Protein AF-A0A970X4U3-F1 (afdb_monomer)

Radius of gyration: 12.21 Å; Cα contacts (8 Å, |Δi|>4): 97; chains: 1; bounding box: 32×25×33 Å

Foldseek 3Di:
DDQDPLGDLQCQLVQQDDDDPPDDPVVNLVSLLSLLLNQLVVQCVVQNLVRDAPVSSCVSNVPDPVRVVVQAVGSVRSNVVSVVVVD

Sequence (87 aa):
MTTTPWGNVSGLRARRLRPGPSADPEAVRRNQLERLYAATVGAIAENGYEGTRVSDIVALSGVSRSAFYKHFDDKLDCFLATVDEIY

Secondary structure (DSSP, 8-state):
--EETTEEGGGTGGGPPPP-TTS-HHHHHHHHHHHHHHHHHHHHHHHHHHH--HHHHHHHHT--HHHHHHH-SSHHHHHHHHHHTT-

St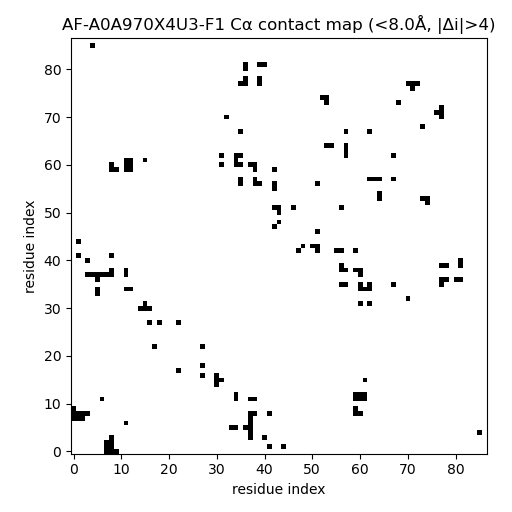ructure (mmCIF, N/CA/C/O backbone):
data_AF-A0A970X4U3-F1
#
_entry.id   AF-A0A970X4U3-F1
#
loop_
_atom_site.group_PDB
_atom_site.id
_atom_site.type_symbol
_atom_site.label_atom_id
_atom_site.label_alt_id
_atom_site.label_comp_id
_atom_site.label_asym_id
_atom_site.label_entity_id
_atom_site.label_seq_id
_atom_site.pdbx_PDB_ins_code
_atom_site.Cartn_x
_atom_site.Cartn_y
_atom_site.Cartn_z
_atom_site.occupancy
_atom_site.B_iso_or_equiv
_atom_site.auth_seq_id
_atom_site.auth_comp_id
_atom_site.auth_asym_id
_atom_site.auth_atom_id
_atom_site.pdbx_PDB_model_num
ATOM 1 N N . MET A 1 1 ? 3.472 -0.707 16.428 1.00 57.94 1 MET A N 1
ATOM 2 C CA . MET A 1 1 ? 4.385 -1.257 15.400 1.00 57.94 1 MET A CA 1
ATOM 3 C C . MET A 1 1 ? 3.730 -2.496 14.819 1.00 57.94 1 MET A C 1
ATOM 5 O O . MET A 1 1 ? 3.755 -3.535 15.462 1.00 57.94 1 MET A O 1
ATOM 9 N N . THR A 1 2 ? 3.073 -2.368 13.668 1.00 81.69 2 THR A N 1
ATOM 10 C CA . THR A 1 2 ? 2.335 -3.473 13.040 1.00 81.69 2 THR A CA 1
ATOM 11 C C . THR A 1 2 ? 3.306 -4.328 12.229 1.00 81.69 2 THR A C 1
ATOM 13 O O . THR A 1 2 ? 3.919 -3.844 11.275 1.00 81.69 2 THR A O 1
ATOM 16 N N . THR A 1 3 ? 3.487 -5.584 12.632 1.00 86.75 3 THR A N 1
ATOM 17 C CA . THR A 1 3 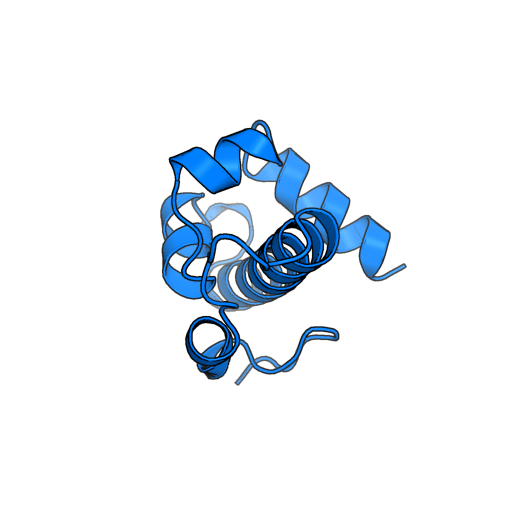? 4.268 -6.573 11.879 1.00 86.75 3 THR A CA 1
ATOM 18 C C . THR A 1 3 ? 3.307 -7.352 10.992 1.00 86.75 3 THR A C 1
ATOM 20 O O . THR A 1 3 ? 2.375 -7.969 11.495 1.00 86.75 3 THR A O 1
ATOM 23 N N . THR A 1 4 ? 3.518 -7.292 9.679 1.00 87.31 4 THR A N 1
ATOM 24 C CA . THR A 1 4 ? 2.706 -8.001 8.677 1.00 87.31 4 THR A CA 1
ATOM 25 C C . THR A 1 4 ? 3.490 -9.198 8.126 1.00 87.31 4 THR A C 1
ATOM 27 O O . THR A 1 4 ? 4.716 -9.226 8.292 1.00 87.31 4 THR A O 1
ATOM 30 N N . PRO A 1 5 ? 2.848 -10.164 7.438 1.00 88.81 5 PRO A N 1
ATOM 31 C CA . PRO A 1 5 ? 3.560 -11.243 6.738 1.00 88.81 5 PRO A CA 1
ATOM 32 C C . PRO A 1 5 ? 4.626 -10.716 5.770 1.00 88.81 5 PRO A C 1
ATOM 34 O O . PRO A 1 5 ? 5.703 -11.290 5.628 1.00 88.81 5 PRO A O 1
ATOM 37 N N . TRP A 1 6 ? 4.385 -9.540 5.193 1.00 91.94 6 TRP A N 1
ATOM 38 C CA . TRP A 1 6 ? 5.339 -8.830 4.352 1.00 91.94 6 TRP A CA 1
ATOM 39 C C . TRP A 1 6 ? 6.199 -7.847 5.151 1.00 91.94 6 TRP A C 1
ATOM 41 O O . TRP A 1 6 ? 6.540 -6.787 4.647 1.00 91.94 6 TRP A O 1
ATOM 51 N N . GLY A 1 7 ? 6.573 -8.144 6.393 1.00 87.88 7 GLY A N 1
ATOM 52 C CA . GLY A 1 7 ? 7.496 -7.334 7.193 1.00 87.88 7 GLY A CA 1
ATOM 53 C C . GLY A 1 7 ? 6.871 -6.141 7.930 1.00 87.88 7 GLY A C 1
ATOM 54 O O . GLY A 1 7 ? 5.652 -5.985 8.025 1.00 87.88 7 GLY A O 1
ATOM 55 N N . ASN A 1 8 ? 7.733 -5.303 8.516 1.00 91.69 8 ASN A N 1
ATOM 56 C CA . ASN A 1 8 ? 7.315 -4.171 9.347 1.00 91.69 8 ASN A CA 1
ATOM 57 C C . ASN A 1 8 ? 6.880 -2.971 8.490 1.00 91.69 8 ASN A C 1
ATOM 59 O O . ASN A 1 8 ? 7.624 -2.531 7.608 1.00 91.69 8 ASN A O 1
ATOM 63 N N . VAL A 1 9 ? 5.710 -2.408 8.809 1.00 90.38 9 VAL A N 1
ATOM 64 C CA . VAL A 1 9 ? 5.124 -1.247 8.120 1.00 90.38 9 VAL A CA 1
ATOM 65 C C . VAL A 1 9 ? 6.063 -0.032 8.109 1.00 90.38 9 VAL A C 1
ATOM 67 O O . VAL A 1 9 ? 6.134 0.679 7.109 1.00 90.38 9 VAL A O 1
ATOM 70 N N . SER A 1 10 ? 6.859 0.186 9.161 1.00 89.19 10 SER A N 1
ATOM 71 C CA . SER A 1 10 ? 7.802 1.314 9.212 1.00 89.19 10 SER A CA 1
ATOM 72 C C . SER A 1 10 ? 8.996 1.170 8.254 1.00 89.19 10 SER A C 1
ATOM 74 O O . SER A 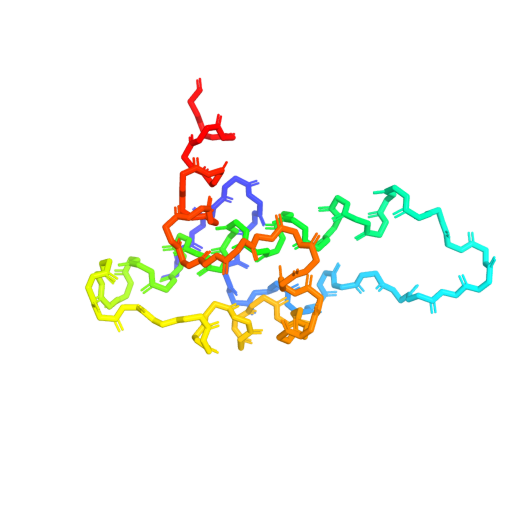1 10 ? 9.647 2.160 7.927 1.00 89.19 10 SER A O 1
ATOM 76 N N . GLY A 1 11 ? 9.283 -0.046 7.772 1.00 90.88 11 GLY A N 1
ATOM 77 C CA . GLY A 1 11 ? 10.454 -0.370 6.949 1.00 90.88 11 GLY A CA 1
ATOM 78 C C . GLY A 1 11 ? 10.167 -0.607 5.463 1.00 90.88 11 GLY A C 1
ATOM 79 O O . GLY A 1 11 ? 11.076 -0.975 4.717 1.00 90.88 11 GLY A O 1
ATOM 80 N N . LEU A 1 12 ? 8.929 -0.420 4.995 1.00 90.88 12 LEU A N 1
ATOM 81 C CA . LEU A 1 12 ? 8.521 -0.823 3.640 1.00 90.88 12 LEU A CA 1
ATOM 82 C C . LEU A 1 12 ? 9.293 -0.101 2.538 1.00 90.88 12 LEU A C 1
ATOM 84 O O . LEU A 1 12 ? 9.751 -0.723 1.580 1.00 90.88 12 LEU A O 1
ATOM 88 N N . ARG A 1 13 ? 9.508 1.208 2.689 1.00 89.38 13 ARG A N 1
ATOM 89 C CA . ARG A 1 13 ? 10.224 2.015 1.691 1.00 89.38 13 ARG A CA 1
ATOM 90 C C . ARG A 1 13 ? 11.674 1.568 1.495 1.00 89.38 13 ARG A C 1
ATOM 92 O O . ARG A 1 13 ? 12.169 1.613 0.370 1.00 89.38 13 ARG A O 1
ATOM 99 N N . ALA A 1 14 ? 12.334 1.108 2.558 1.00 90.06 14 ALA A N 1
ATOM 100 C CA . ALA A 1 14 ? 13.710 0.617 2.495 1.00 90.06 14 ALA A CA 1
ATOM 101 C C . ALA A 1 14 ? 13.832 -0.676 1.670 1.00 90.06 14 ALA A C 1
ATOM 103 O O . ALA A 1 14 ? 14.878 -0.936 1.084 1.00 90.06 14 ALA A O 1
ATOM 104 N N . ARG A 1 15 ? 12.746 -1.452 1.557 1.00 88.62 15 ARG A N 1
ATOM 105 C CA . ARG A 1 15 ? 12.679 -2.698 0.775 1.00 88.62 15 ARG A CA 1
ATOM 106 C C . ARG A 1 15 ? 12.390 -2.490 -0.708 1.00 88.62 15 ARG A C 1
ATOM 108 O O . ARG A 1 15 ? 12.248 -3.465 -1.443 1.00 88.62 15 ARG A O 1
ATOM 115 N N . ARG A 1 16 ? 12.256 -1.244 -1.165 1.00 89.88 16 ARG A N 1
ATOM 116 C CA . ARG A 1 16 ? 11.990 -0.947 -2.573 1.00 89.88 16 ARG A CA 1
ATOM 117 C C . ARG A 1 16 ? 13.148 -1.432 -3.447 1.00 89.88 16 ARG A C 1
ATOM 119 O O . ARG A 1 16 ? 14.257 -0.910 -3.346 1.00 89.88 16 ARG A O 1
ATOM 126 N N . LEU A 1 17 ? 12.858 -2.347 -4.370 1.00 86.25 17 LEU A N 1
ATOM 127 C CA . LEU A 1 17 ? 13.797 -2.696 -5.434 1.00 86.25 17 LEU A CA 1
ATOM 128 C C . LEU A 1 17 ? 13.979 -1.506 -6.384 1.00 86.25 17 LEU A C 1
ATOM 130 O O . LEU A 1 17 ? 13.012 -0.827 -6.743 1.00 86.25 17 LEU A O 1
ATOM 134 N N . ARG A 1 18 ? 15.228 -1.227 -6.773 1.00 75.81 18 ARG A N 1
ATOM 135 C CA . ARG A 1 18 ? 15.525 -0.170 -7.745 1.00 75.81 18 ARG A CA 1
ATOM 136 C C . ARG A 1 18 ? 15.186 -0.688 -9.146 1.00 75.81 18 ARG A C 1
ATOM 138 O O . ARG A 1 18 ? 15.744 -1.710 -9.536 1.00 75.81 18 ARG A O 1
ATOM 145 N N . PRO A 1 19 ? 14.316 -0.005 -9.906 1.00 65.06 19 PRO A N 1
ATOM 146 C CA . PRO A 1 19 ? 14.137 -0.320 -11.314 1.00 65.06 19 PRO A CA 1
ATOM 147 C C . PRO A 1 19 ? 15.460 -0.054 -12.038 1.00 65.06 19 PRO A C 1
ATOM 149 O O . PRO A 1 19 ? 16.046 1.017 -11.881 1.00 65.06 19 PRO A O 1
ATOM 152 N N . GLY A 1 20 ? 15.936 -1.028 -12.802 1.00 74.81 20 GLY A N 1
ATOM 153 C CA . GLY A 1 20 ? 17.125 -0.911 -13.636 1.00 74.81 20 GLY A CA 1
ATOM 154 C C . GLY A 1 20 ? 16.971 -1.779 -14.885 1.00 74.81 20 GLY A C 1
ATOM 155 O O . GLY A 1 20 ? 16.106 -2.653 -14.892 1.00 74.81 20 GLY A O 1
ATOM 156 N N . PRO A 1 21 ? 17.789 -1.570 -15.930 1.00 71.31 21 PRO A N 1
ATOM 157 C CA . PRO A 1 21 ? 17.670 -2.291 -17.204 1.00 71.31 21 PRO A CA 1
ATOM 158 C C . PRO A 1 21 ? 17.737 -3.821 -17.077 1.00 71.31 21 PRO A C 1
ATOM 160 O O . PRO A 1 21 ? 17.242 -4.529 -17.944 1.00 71.31 21 PRO A O 1
ATOM 163 N N . SER A 1 22 ? 18.343 -4.325 -16.000 1.00 77.12 22 SER A N 1
ATOM 164 C CA . SER A 1 22 ? 18.495 -5.749 -15.689 1.00 77.12 22 SER A CA 1
ATOM 165 C C . SER A 1 22 ? 17.532 -6.265 -14.614 1.00 77.12 22 SER A C 1
ATOM 167 O O . SER A 1 22 ? 17.643 -7.420 -14.208 1.00 77.12 22 SER A O 1
ATOM 169 N N . ALA A 1 23 ? 16.627 -5.429 -14.099 1.00 80.62 23 ALA A N 1
ATOM 170 C CA . ALA A 1 23 ? 15.700 -5.854 -13.059 1.00 80.62 23 ALA A CA 1
ATOM 171 C C . ALA A 1 23 ? 14.604 -6.740 -13.663 1.00 80.62 23 ALA A C 1
ATOM 173 O O . ALA A 1 23 ? 13.926 -6.326 -14.601 1.00 80.62 23 ALA A O 1
ATOM 174 N N . ASP A 1 24 ? 14.411 -7.929 -13.089 1.00 90.69 24 ASP A N 1
ATOM 175 C CA . ASP A 1 24 ? 13.301 -8.816 -13.432 1.00 90.69 24 ASP A CA 1
ATOM 176 C C . ASP A 1 24 ? 11.956 -8.097 -13.182 1.00 90.69 24 ASP A C 1
ATOM 178 O O . ASP A 1 24 ? 11.664 -7.732 -12.032 1.00 90.69 24 ASP A O 1
ATOM 182 N N . PRO A 1 25 ? 11.139 -7.865 -14.230 1.00 89.75 25 PRO A N 1
ATOM 183 C CA . PRO A 1 25 ? 9.858 -7.182 -14.098 1.00 89.75 25 PRO A CA 1
ATOM 184 C C . PRO A 1 25 ? 8.928 -7.846 -13.082 1.00 89.75 25 PRO A C 1
ATOM 186 O O . PRO A 1 25 ? 8.229 -7.140 -12.353 1.00 89.75 25 PRO A O 1
ATOM 189 N N . GLU A 1 26 ? 8.950 -9.177 -12.986 1.00 92.38 26 GLU A N 1
ATOM 190 C CA . GLU A 1 26 ? 8.067 -9.910 -12.082 1.00 92.38 26 GLU A CA 1
ATOM 191 C C . GLU A 1 26 ? 8.517 -9.762 -10.625 1.00 92.38 26 GLU A C 1
ATOM 193 O O . GLU A 1 26 ? 7.704 -9.493 -9.738 1.00 92.38 26 GLU A O 1
ATOM 198 N N . ALA A 1 27 ? 9.826 -9.798 -10.366 1.00 92.31 27 ALA A N 1
ATOM 199 C CA . ALA A 1 27 ? 10.370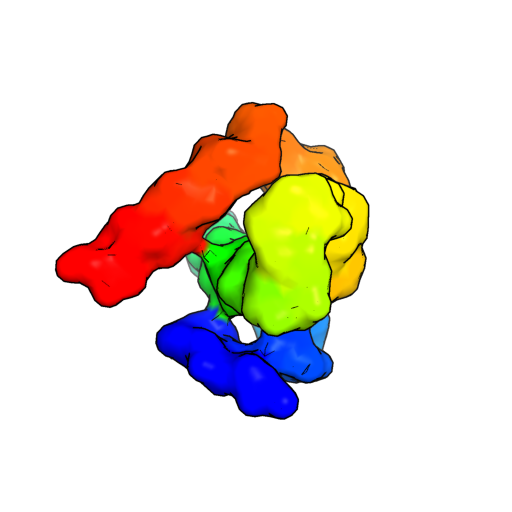 -9.468 -9.052 1.00 92.31 27 ALA A CA 1
ATOM 200 C C . ALA A 1 27 ? 10.027 -8.031 -8.617 1.00 92.31 27 ALA A C 1
ATOM 202 O O . ALA A 1 27 ? 9.702 -7.796 -7.449 1.00 92.31 27 ALA A O 1
ATOM 203 N N . VAL A 1 28 ? 10.064 -7.062 -9.541 1.00 92.75 28 VAL A N 1
ATOM 204 C CA . VAL A 1 28 ? 9.657 -5.674 -9.262 1.00 92.75 28 VAL A CA 1
ATOM 205 C C . VAL A 1 28 ? 8.164 -5.598 -8.946 1.00 92.75 28 VAL A C 1
ATOM 207 O O . VAL A 1 28 ? 7.792 -4.931 -7.976 1.00 92.75 28 VAL A O 1
ATOM 210 N N . ARG A 1 29 ? 7.322 -6.284 -9.728 1.00 94.94 29 ARG A N 1
ATOM 211 C CA . ARG A 1 29 ? 5.868 -6.356 -9.528 1.00 94.94 29 ARG A CA 1
ATOM 212 C C . ARG A 1 29 ? 5.537 -6.922 -8.150 1.00 94.94 29 ARG A C 1
ATOM 214 O O . ARG A 1 29 ? 4.889 -6.247 -7.352 1.00 94.94 29 ARG A O 1
ATOM 221 N N . ARG A 1 30 ? 6.082 -8.096 -7.823 1.00 95.31 30 ARG A N 1
ATOM 222 C CA . ARG A 1 30 ? 5.915 -8.752 -6.521 1.00 95.31 30 ARG A CA 1
ATOM 223 C C . ARG A 1 30 ? 6.365 -7.857 -5.369 1.00 95.31 30 ARG A C 1
ATOM 22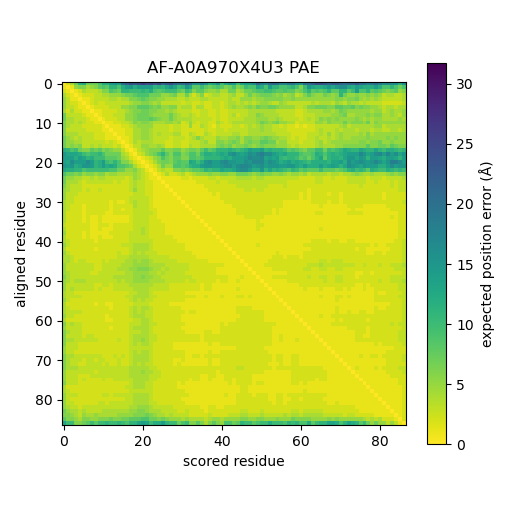5 O O . ARG A 1 30 ? 5.620 -7.654 -4.420 1.00 95.31 30 ARG A O 1
ATOM 232 N N . ASN A 1 31 ? 7.535 -7.224 -5.475 1.00 95.62 31 ASN A N 1
ATOM 233 C CA . ASN A 1 31 ? 8.016 -6.302 -4.443 1.00 95.62 31 ASN A CA 1
ATOM 234 C C . ASN A 1 31 ? 7.112 -5.071 -4.248 1.00 95.62 31 ASN A C 1
ATOM 236 O O . ASN A 1 31 ? 7.087 -4.503 -3.155 1.00 95.62 31 ASN A O 1
ATOM 240 N N . GLN A 1 32 ? 6.422 -4.599 -5.290 1.00 96.75 32 GLN A N 1
ATOM 241 C CA . GLN A 1 32 ? 5.430 -3.529 -5.153 1.00 96.75 32 GLN A CA 1
ATOM 242 C C . GLN A 1 32 ? 4.178 -4.032 -4.433 1.00 96.75 32 GLN A C 1
ATOM 244 O O . GLN A 1 32 ? 3.752 -3.371 -3.489 1.00 96.75 32 GLN A O 1
ATOM 249 N N . LEU A 1 33 ? 3.650 -5.196 -4.824 1.00 97.75 33 LEU A N 1
ATOM 250 C CA . LEU A 1 33 ? 2.476 -5.810 -4.198 1.00 97.75 33 LEU A CA 1
ATOM 251 C C . LEU A 1 33 ? 2.693 -6.083 -2.710 1.00 97.75 33 LEU A C 1
ATOM 253 O O . LEU A 1 33 ? 1.944 -5.567 -1.893 1.00 97.75 33 LEU A O 1
ATOM 257 N N . GLU A 1 34 ? 3.786 -6.753 -2.335 1.00 97.06 34 GLU A N 1
ATOM 258 C CA . GLU A 1 34 ? 4.107 -7.033 -0.926 1.00 97.06 34 GLU A CA 1
ATOM 259 C C . GLU A 1 34 ? 4.148 -5.753 -0.067 1.00 97.06 34 GLU A C 1
ATOM 261 O O . GLU A 1 34 ? 3.722 -5.736 1.089 1.00 97.06 34 GLU A O 1
ATOM 266 N N . ARG A 1 35 ? 4.663 -4.646 -0.624 1.00 97.56 35 ARG A N 1
ATOM 267 C CA . ARG A 1 35 ? 4.697 -3.350 0.072 1.00 97.56 35 ARG A CA 1
ATOM 268 C C . ARG A 1 35 ? 3.331 -2.675 0.120 1.00 97.56 35 ARG A C 1
ATOM 270 O O . ARG A 1 35 ? 3.066 -1.975 1.093 1.00 97.56 35 ARG A O 1
ATOM 277 N N . LEU A 1 36 ? 2.496 -2.843 -0.904 1.00 98.25 36 LEU A N 1
ATOM 278 C CA . LEU A 1 36 ? 1.116 -2.360 -0.902 1.00 98.25 36 LEU A CA 1
ATOM 279 C C . LEU A 1 36 ? 0.287 -3.112 0.138 1.00 98.25 36 LEU A C 1
ATOM 281 O O . LEU A 1 36 ? -0.341 -2.462 0.962 1.00 98.25 36 LEU A O 1
ATOM 285 N N . TYR A 1 37 ? 0.382 -4.438 0.192 1.00 98.19 37 TYR A N 1
ATOM 286 C CA . TYR A 1 37 ? -0.324 -5.268 1.166 1.00 98.19 37 TYR A CA 1
ATOM 287 C C . TYR A 1 37 ? 0.039 -4.909 2.610 1.00 98.19 37 TYR A C 1
ATOM 289 O O . TYR A 1 37 ? -0.836 -4.617 3.428 1.00 98.19 37 TYR A O 1
ATOM 297 N N . ALA A 1 38 ? 1.336 -4.807 2.919 1.00 97.38 38 ALA A N 1
ATOM 298 C CA . ALA A 1 38 ? 1.770 -4.365 4.242 1.00 97.38 38 ALA A CA 1
ATOM 299 C C . ALA A 1 38 ? 1.274 -2.954 4.592 1.00 97.38 38 ALA A C 1
ATOM 301 O O . ALA A 1 38 ? 0.872 -2.700 5.727 1.00 97.38 38 ALA A O 1
ATOM 302 N N . ALA A 1 39 ? 1.310 -2.028 3.630 1.00 97.81 39 ALA A N 1
ATOM 303 C CA . ALA A 1 39 ? 0.833 -0.666 3.831 1.00 97.81 39 ALA A CA 1
ATOM 304 C C . ALA A 1 39 ? -0.681 -0.610 4.053 1.00 97.81 39 ALA A C 1
ATOM 306 O O . ALA A 1 39 ? -1.124 0.160 4.898 1.00 97.81 39 ALA A O 1
ATOM 307 N N . THR A 1 40 ? -1.456 -1.437 3.351 1.00 98.06 40 THR A N 1
ATOM 308 C CA . THR A 1 40 ? -2.904 -1.573 3.538 1.00 98.06 40 THR A CA 1
ATOM 309 C C . THR A 1 40 ? -3.226 -2.059 4.946 1.00 98.06 40 THR A C 1
ATOM 311 O O . THR A 1 40 ? -3.995 -1.402 5.646 1.00 98.06 40 THR A O 1
ATOM 314 N N . VAL A 1 41 ? -2.573 -3.129 5.417 1.00 97.06 41 VAL A N 1
ATOM 315 C CA . VAL A 1 41 ? -2.737 -3.608 6.802 1.00 97.06 41 VAL A CA 1
ATOM 316 C C . VAL A 1 41 ? -2.353 -2.522 7.808 1.00 97.06 41 VAL A C 1
ATOM 318 O O . VAL A 1 41 ? -3.082 -2.284 8.767 1.00 97.06 41 VAL A O 1
ATOM 321 N N . GLY A 1 42 ? -1.230 -1.834 7.588 1.00 96.19 42 GLY A N 1
ATOM 322 C CA . GLY A 1 42 ? -0.767 -0.759 8.463 1.00 96.19 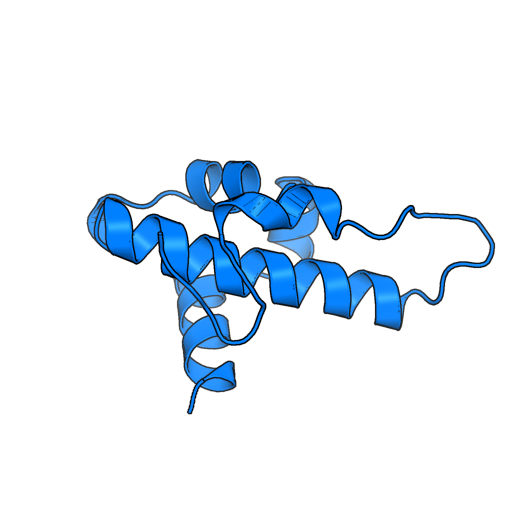42 GLY A CA 1
ATOM 323 C C . GLY A 1 42 ? -1.741 0.416 8.551 1.00 96.19 42 GLY A C 1
ATOM 324 O O . GLY A 1 42 ? -2.114 0.815 9.650 1.00 96.19 42 GLY A O 1
ATOM 325 N N . ALA A 1 43 ? -2.181 0.932 7.402 1.00 97.00 43 ALA A N 1
ATOM 326 C CA . ALA A 1 43 ? -3.090 2.072 7.322 1.00 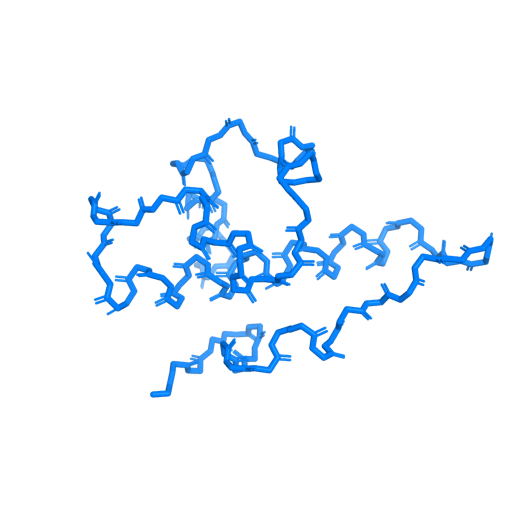97.00 43 ALA A CA 1
ATOM 327 C C . ALA A 1 43 ? -4.446 1.769 7.968 1.00 97.00 43 ALA A C 1
ATOM 329 O O . ALA A 1 43 ? -4.963 2.591 8.724 1.00 97.00 43 ALA A O 1
ATOM 330 N N . ILE A 1 44 ? -4.988 0.574 7.710 1.00 96.81 44 ILE A N 1
ATOM 331 C CA . ILE A 1 44 ? -6.271 0.135 8.267 1.00 96.81 44 ILE A CA 1
ATOM 332 C C . ILE A 1 44 ? -6.155 -0.126 9.769 1.00 96.81 44 ILE A C 1
ATOM 334 O O . ILE A 1 44 ? -7.070 0.222 10.508 1.00 96.81 44 ILE A O 1
ATOM 338 N N . ALA A 1 45 ? -5.045 -0.697 10.243 1.00 95.50 45 ALA A N 1
ATOM 339 C CA . ALA A 1 45 ? -4.826 -0.892 11.675 1.00 95.50 45 ALA A CA 1
ATOM 340 C C . ALA A 1 45 ? -4.763 0.438 12.449 1.00 95.50 45 ALA A C 1
ATOM 342 O O . ALA A 1 45 ? -5.144 0.479 13.615 1.00 95.50 45 ALA A O 1
ATOM 343 N N . GLU A 1 46 ? -4.286 1.511 11.814 1.00 95.88 46 GLU A N 1
ATOM 344 C CA . GLU A 1 46 ? -4.174 2.840 12.425 1.00 95.88 46 GLU A CA 1
ATOM 345 C C . GLU A 1 46 ? -5.474 3.654 12.328 1.00 95.88 46 GLU A C 1
ATOM 347 O O . GLU A 1 46 ? -5.883 4.272 13.308 1.00 95.88 46 GLU A O 1
ATOM 352 N N . ASN A 1 47 ? -6.144 3.636 11.171 1.00 96.25 47 ASN A N 1
ATOM 353 C CA . ASN A 1 47 ? -7.249 4.556 10.861 1.00 96.25 47 ASN A CA 1
ATOM 354 C C . ASN A 1 47 ? -8.611 3.868 10.662 1.00 96.25 47 ASN A C 1
ATOM 356 O O . ASN A 1 47 ? -9.615 4.535 10.402 1.00 96.25 47 ASN A O 1
ATOM 360 N N . GLY A 1 48 ? -8.660 2.537 10.725 1.00 97.25 48 GLY A N 1
ATOM 361 C CA . GLY A 1 48 ? -9.796 1.749 10.253 1.00 97.25 48 GLY A CA 1
ATOM 362 C C . GLY A 1 48 ? -9.939 1.769 8.725 1.00 97.25 48 GLY A C 1
ATOM 363 O O . GLY A 1 48 ? -9.278 2.529 8.010 1.00 97.25 48 GLY A O 1
ATOM 364 N N . TYR A 1 49 ? -10.827 0.920 8.199 1.00 97.06 49 TYR A N 1
ATOM 365 C CA . TYR A 1 49 ? -11.046 0.828 6.752 1.00 97.06 49 TYR A CA 1
ATOM 366 C C . TYR A 1 49 ? -11.622 2.129 6.179 1.00 97.06 49 TYR A C 1
ATOM 368 O O . TYR A 1 49 ? -11.066 2.672 5.226 1.00 97.06 49 TYR A O 1
ATOM 376 N N . GLU A 1 50 ? -12.684 2.668 6.783 1.00 97.94 50 GLU A N 1
ATOM 377 C CA . GLU A 1 50 ? -13.344 3.904 6.329 1.00 97.94 50 GLU A CA 1
ATOM 378 C C . GLU A 1 50 ? -12.404 5.119 6.360 1.00 97.94 50 GLU A C 1
ATOM 380 O O . GLU A 1 50 ? -12.390 5.913 5.420 1.00 97.94 50 GLU A O 1
ATOM 385 N N . GLY A 1 51 ? -11.561 5.228 7.393 1.00 97.69 51 GLY A N 1
ATOM 386 C CA . GLY A 1 51 ? -10.591 6.318 7.538 1.00 97.69 51 GLY A CA 1
ATOM 387 C C . GLY A 1 51 ? -9.402 6.234 6.579 1.00 97.69 51 GLY A C 1
ATOM 388 O O . GLY A 1 51 ? -8.746 7.243 6.331 1.00 97.69 51 GLY A O 1
ATOM 389 N N . THR A 1 52 ? -9.138 5.061 5.999 1.00 98.25 52 THR A N 1
ATOM 390 C CA . THR A 1 52 ? -8.009 4.847 5.089 1.00 98.25 52 THR A CA 1
ATOM 391 C C . THR A 1 52 ? -8.322 5.332 3.675 1.00 98.25 52 THR A C 1
ATOM 393 O O . THR A 1 52 ? -9.368 5.013 3.099 1.00 98.25 52 THR A O 1
ATOM 396 N N . ARG A 1 53 ? -7.374 6.043 3.057 1.00 98.25 53 ARG A N 1
ATOM 397 C CA . ARG A 1 53 ? -7.401 6.450 1.646 1.00 98.25 53 ARG A CA 1
ATOM 398 C C . ARG A 1 53 ? -6.252 5.809 0.868 1.00 98.25 53 ARG A C 1
ATOM 400 O O . ARG A 1 53 ? -5.209 5.465 1.417 1.00 98.25 53 ARG A O 1
ATOM 407 N N . VAL A 1 54 ? -6.393 5.752 -0.461 1.00 98.38 54 VAL A N 1
ATOM 408 C CA . VAL A 1 54 ? -5.311 5.311 -1.370 1.00 98.38 54 VAL A CA 1
ATOM 409 C C . VAL A 1 54 ? -4.032 6.138 -1.170 1.00 98.38 54 VAL A C 1
ATOM 411 O O . VAL A 1 54 ? -2.930 5.607 -1.274 1.00 98.38 54 VAL A O 1
ATOM 414 N N . SER A 1 55 ? -4.155 7.431 -0.839 1.00 98.12 55 SER A N 1
ATOM 415 C CA . SER A 1 55 ? -3.010 8.302 -0.533 1.00 98.12 55 SER A CA 1
ATOM 416 C C . SER A 1 55 ? -2.191 7.833 0.667 1.00 98.12 55 SER A C 1
ATOM 418 O O . SER A 1 55 ? -0.975 8.011 0.670 1.00 98.12 55 SER A O 1
ATOM 420 N N . ASP A 1 56 ? -2.832 7.219 1.655 1.00 97.88 56 ASP A N 1
ATOM 421 C CA . ASP A 1 56 ? -2.171 6.787 2.885 1.00 97.88 56 ASP A CA 1
ATOM 422 C C . ASP A 1 56 ? -1.401 5.489 2.612 1.00 97.88 56 ASP A C 1
ATOM 424 O O . ASP A 1 56 ? -0.220 5.367 2.942 1.00 97.88 56 ASP A O 1
ATOM 428 N N . ILE A 1 57 ? -2.022 4.570 1.865 1.00 98.00 57 ILE A N 1
ATOM 429 C CA . ILE A 1 57 ? -1.418 3.305 1.419 1.00 98.00 57 ILE A CA 1
ATO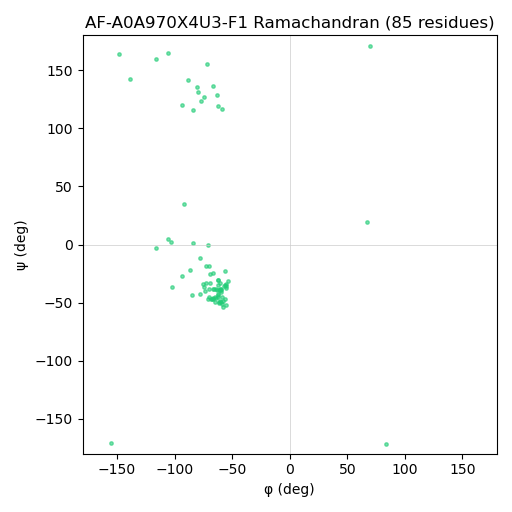M 430 C C . ILE A 1 57 ? -0.185 3.560 0.540 1.00 98.00 57 ILE A C 1
ATOM 432 O O . ILE A 1 57 ? 0.892 2.994 0.762 1.00 98.00 57 ILE A O 1
ATOM 436 N N . VAL A 1 58 ? -0.297 4.435 -0.464 1.00 98.00 58 VAL A N 1
ATOM 437 C CA . VAL A 1 58 ? 0.833 4.740 -1.361 1.00 98.00 58 VAL A CA 1
ATOM 438 C C . VAL A 1 58 ? 1.941 5.515 -0.641 1.00 98.00 58 VAL A C 1
ATOM 440 O O . VAL A 1 58 ? 3.127 5.285 -0.895 1.00 98.00 58 VAL A O 1
ATOM 443 N N . ALA A 1 59 ? 1.589 6.366 0.330 1.00 96.88 59 ALA A N 1
ATOM 444 C CA . ALA A 1 59 ? 2.568 7.026 1.183 1.00 96.88 59 ALA A CA 1
ATOM 445 C C . ALA A 1 59 ? 3.341 6.011 2.042 1.00 96.88 59 ALA A C 1
ATOM 447 O O . ALA A 1 59 ? 4.573 6.064 2.076 1.00 96.88 59 ALA A O 1
ATOM 448 N N . LEU A 1 60 ? 2.670 5.056 2.680 1.00 96.50 60 LEU A N 1
ATOM 449 C CA . LEU A 1 60 ? 3.329 4.050 3.517 1.00 96.50 60 LEU A CA 1
ATOM 450 C C . LEU A 1 60 ? 4.185 3.070 2.694 1.00 96.50 60 LEU A C 1
ATOM 452 O O . LEU A 1 60 ? 5.356 2.851 3.005 1.00 96.50 60 LEU A O 1
ATOM 456 N N . SER A 1 61 ? 3.652 2.542 1.591 1.00 97.06 61 SER A N 1
ATOM 457 C CA . SER A 1 61 ? 4.336 1.543 0.743 1.00 97.06 61 SER A CA 1
ATOM 458 C C . SER A 1 61 ? 5.538 2.094 -0.040 1.00 97.06 61 SER A C 1
ATOM 460 O O . SER A 1 61 ? 6.443 1.347 -0.441 1.00 97.06 61 SER A O 1
ATOM 462 N N . GLY A 1 62 ? 5.548 3.403 -0.318 1.00 96.12 62 GLY A N 1
ATOM 463 C CA . GLY A 1 62 ? 6.508 4.027 -1.232 1.00 96.12 62 GLY A CA 1
ATOM 464 C C . GLY A 1 62 ? 6.330 3.606 -2.695 1.00 96.12 62 GLY A C 1
ATOM 465 O O . GLY A 1 62 ? 7.275 3.722 -3.483 1.00 96.12 62 GLY A O 1
ATOM 466 N N . VAL A 1 63 ? 5.158 3.075 -3.050 1.00 97.00 63 VAL A N 1
ATOM 467 C CA . VAL A 1 63 ? 4.725 2.849 -4.433 1.00 97.00 63 VAL A CA 1
ATOM 468 C C . VAL A 1 63 ? 4.036 4.121 -4.928 1.00 97.00 63 VAL A C 1
ATOM 470 O O . VAL A 1 63 ? 3.367 4.807 -4.164 1.00 97.00 63 VAL A O 1
ATOM 473 N N . SER A 1 64 ? 4.239 4.500 -6.191 1.00 96.69 64 SER A N 1
ATOM 474 C CA . SER A 1 64 ? 3.585 5.698 -6.727 1.00 96.69 64 SER A CA 1
ATOM 475 C C . SER A 1 64 ? 2.091 5.455 -6.935 1.00 96.69 64 SER A C 1
ATOM 477 O O . SER A 1 64 ? 1.665 4.330 -7.180 1.00 96.69 64 SER A O 1
ATOM 479 N N . ARG A 1 65 ? 1.288 6.523 -6.928 1.00 97.75 65 ARG A N 1
ATOM 480 C CA . ARG A 1 65 ? -0.152 6.419 -7.203 1.00 97.75 65 ARG A CA 1
ATOM 481 C C . ARG A 1 65 ? -0.453 5.842 -8.591 1.00 97.75 65 ARG A C 1
ATOM 483 O O . ARG A 1 65 ? -1.350 5.029 -8.733 1.00 97.75 65 ARG A O 1
ATOM 490 N N . SER A 1 66 ? 0.334 6.214 -9.602 1.00 97.62 66 SER A N 1
ATOM 491 C CA . SER A 1 66 ? 0.206 5.624 -10.941 1.00 97.62 66 SER A CA 1
ATOM 492 C C . SER A 1 66 ? 0.527 4.128 -10.943 1.00 97.62 66 SER A C 1
ATOM 494 O O . SER A 1 66 ? -0.149 3.383 -11.634 1.00 97.62 66 SER A O 1
ATOM 496 N N . ALA A 1 67 ? 1.525 3.674 -10.175 1.00 96.38 67 ALA A N 1
ATOM 497 C CA . ALA A 1 67 ? 1.833 2.250 -10.065 1.00 96.38 67 ALA A CA 1
ATOM 498 C C . ALA A 1 67 ? 0.790 1.487 -9.237 1.00 96.38 67 ALA A C 1
ATOM 500 O O . ALA A 1 67 ? 0.501 0.347 -9.569 1.00 96.38 67 ALA A O 1
ATOM 501 N N . PHE A 1 68 ? 0.191 2.110 -8.217 1.00 98.44 68 PHE A N 1
ATOM 502 C CA . PHE A 1 68 ? -0.963 1.548 -7.509 1.00 98.44 68 PHE A CA 1
ATOM 503 C C . PHE A 1 68 ? -2.089 1.220 -8.491 1.00 98.44 68 PHE A C 1
ATOM 505 O O . PHE A 1 68 ? -2.505 0.072 -8.564 1.00 98.44 68 PHE A O 1
ATOM 512 N N . TYR A 1 69 ? -2.478 2.191 -9.324 1.00 98.12 69 TYR A N 1
ATOM 513 C CA . TYR A 1 69 ? -3.545 2.011 -10.316 1.00 98.12 69 TYR A CA 1
ATOM 514 C C . TYR A 1 69 ? -3.179 1.093 -11.495 1.00 98.12 69 TYR A C 1
ATOM 516 O O . TYR A 1 69 ? -3.991 0.888 -12.387 1.00 98.12 69 TYR A O 1
ATOM 524 N N . LYS A 1 70 ? -1.957 0.544 -11.539 1.00 97.44 70 LYS A N 1
ATOM 525 C CA . LYS A 1 70 ? -1.622 -0.562 -12.452 1.00 97.44 70 LYS A CA 1
ATOM 526 C C . LYS A 1 70 ? -1.938 -1.931 -11.855 1.00 97.44 70 LYS A C 1
ATOM 528 O O . LYS A 1 70 ? -2.016 -2.890 -12.612 1.00 97.44 70 LYS A O 1
ATOM 533 N N . HIS A 1 71 ? -2.032 -2.017 -10.529 1.00 97.69 71 HIS A N 1
ATOM 534 C CA . HIS A 1 71 ? -2.312 -3.256 -9.803 1.00 97.69 71 HIS A CA 1
ATOM 535 C C . HIS A 1 71 ? -3.760 -3.328 -9.340 1.00 97.69 71 HIS A C 1
ATOM 537 O O . HIS A 1 71 ? -4.312 -4.418 -9.345 1.00 97.69 71 HIS A O 1
ATOM 543 N N . PHE A 1 72 ? -4.339 -2.190 -8.944 1.00 98.44 72 PHE A N 1
ATOM 544 C CA . PHE A 1 72 ? -5.658 -2.134 -8.322 1.00 98.44 72 PHE A CA 1
ATOM 545 C C . PHE A 1 72 ? -6.489 -0.971 -8.840 1.00 98.44 72 PHE A C 1
ATOM 547 O O . PHE A 1 72 ? -5.971 0.138 -9.000 1.00 98.44 72 PHE A O 1
ATOM 554 N N . ASP A 1 73 ? -7.787 -1.189 -8.999 1.00 98.12 73 ASP A N 1
ATOM 555 C CA . ASP A 1 73 ? -8.707 -0.135 -9.433 1.00 98.12 73 ASP A CA 1
ATOM 556 C C . ASP A 1 73 ? -9.001 0.866 -8.305 1.00 98.12 73 ASP A C 1
ATOM 558 O O . ASP A 1 73 ? -9.092 2.078 -8.529 1.00 98.12 73 ASP A O 1
ATOM 562 N N . ASP A 1 74 ? -9.093 0.386 -7.063 1.00 98.25 74 ASP A N 1
ATOM 563 C CA . ASP A 1 74 ? -9.386 1.214 -5.897 1.00 98.25 74 ASP A CA 1
ATOM 564 C C . ASP A 1 74 ? -8.863 0.625 -4.566 1.00 98.25 74 ASP A C 1
ATOM 566 O O . ASP A 1 74 ? -8.059 -0.309 -4.519 1.00 98.25 74 ASP A O 1
ATOM 570 N N . LYS A 1 75 ? -9.272 1.241 -3.445 1.00 97.94 75 LYS A N 1
ATOM 571 C CA . LYS A 1 75 ? -8.915 0.791 -2.089 1.00 97.94 75 LYS A CA 1
ATOM 572 C C . LYS A 1 75 ? -9.526 -0.573 -1.755 1.00 97.94 75 LYS A C 1
ATOM 574 O O . LYS A 1 75 ? -8.880 -1.338 -1.044 1.00 97.94 75 LYS A O 1
ATOM 579 N N . LEU A 1 76 ? -10.757 -0.832 -2.197 1.00 98.38 76 LEU A N 1
ATOM 580 C CA . LEU A 1 76 ? -11.466 -2.071 -1.895 1.00 98.38 76 LEU A CA 1
ATOM 581 C C . LEU A 1 76 ? -10.776 -3.240 -2.591 1.00 98.38 76 LEU A C 1
ATOM 583 O O . LEU A 1 76 ? -10.482 -4.229 -1.934 1.00 98.38 76 LEU A O 1
ATOM 587 N N . ASP A 1 77 ? -10.443 -3.087 -3.868 1.00 98.56 77 ASP A N 1
ATOM 588 C CA . ASP A 1 77 ? -9.710 -4.084 -4.649 1.00 98.56 77 ASP A CA 1
ATOM 589 C C . ASP A 1 77 ? -8.351 -4.424 -4.006 1.00 98.56 77 ASP A C 1
ATOM 591 O O . ASP A 1 77 ? -8.055 -5.578 -3.694 1.00 98.56 77 ASP A O 1
ATOM 595 N N . CYS A 1 78 ? -7.575 -3.398 -3.635 1.00 98.38 78 CYS A N 1
ATOM 596 C CA . CYS A 1 78 ? -6.317 -3.593 -2.909 1.00 98.38 78 CYS A CA 1
ATOM 597 C C . CYS A 1 78 ? -6.510 -4.295 -1.552 1.00 98.38 78 CYS A C 1
ATOM 599 O O . CYS A 1 78 ? -5.697 -5.135 -1.160 1.00 98.38 78 CYS A O 1
ATOM 601 N N . PHE A 1 79 ? -7.573 -3.958 -0.818 1.00 97.94 79 PHE A N 1
ATOM 602 C CA . PHE A 1 79 ? -7.891 -4.590 0.459 1.00 97.94 79 PHE A CA 1
ATOM 603 C C . PHE A 1 79 ? -8.274 -6.061 0.290 1.00 97.94 79 PHE A C 1
ATOM 605 O O . PHE A 1 79 ? -7.739 -6.897 1.012 1.00 97.94 79 PHE A O 1
ATOM 612 N N . LEU A 1 80 ? -9.136 -6.387 -0.672 1.00 97.88 80 LEU A N 1
ATOM 613 C CA . LEU A 1 80 ? -9.550 -7.762 -0.945 1.00 97.88 80 LEU A CA 1
ATOM 614 C C . LEU A 1 80 ? -8.360 -8.625 -1.366 1.00 97.88 80 LEU A C 1
ATOM 616 O O . LEU A 1 80 ? -8.171 -9.690 -0.790 1.00 97.88 80 LEU A O 1
ATOM 620 N N . ALA A 1 81 ? -7.503 -8.131 -2.263 1.00 97.75 81 ALA A N 1
ATOM 621 C CA . ALA A 1 81 ? -6.268 -8.822 -2.633 1.00 97.75 81 ALA A CA 1
ATOM 622 C C . ALA A 1 81 ? -5.321 -9.012 -1.433 1.00 97.75 81 ALA A C 1
ATOM 624 O O . ALA A 1 81 ? -4.698 -10.056 -1.282 1.00 97.75 81 ALA A O 1
ATOM 625 N N . THR A 1 82 ? -5.237 -8.023 -0.535 1.00 96.94 82 THR A N 1
ATOM 626 C CA . THR A 1 82 ? -4.450 -8.151 0.705 1.00 96.94 82 THR A CA 1
ATOM 627 C C . THR A 1 82 ? -5.000 -9.255 1.610 1.00 96.94 82 THR A C 1
ATOM 629 O O . THR A 1 82 ? -4.223 -9.956 2.248 1.00 96.94 82 THR A O 1
ATOM 632 N N . VAL A 1 83 ? -6.325 -9.384 1.707 1.00 95.31 83 VAL A N 1
ATOM 633 C CA . VAL A 1 83 ? -6.987 -10.415 2.518 1.00 95.31 83 VAL A CA 1
ATOM 634 C C . VAL A 1 83 ? -6.783 -11.798 1.901 1.00 95.31 83 VAL A C 1
ATOM 636 O O . VAL A 1 83 ? -6.421 -12.711 2.633 1.00 95.31 83 VAL A O 1
ATOM 639 N N . ASP A 1 84 ? -6.950 -11.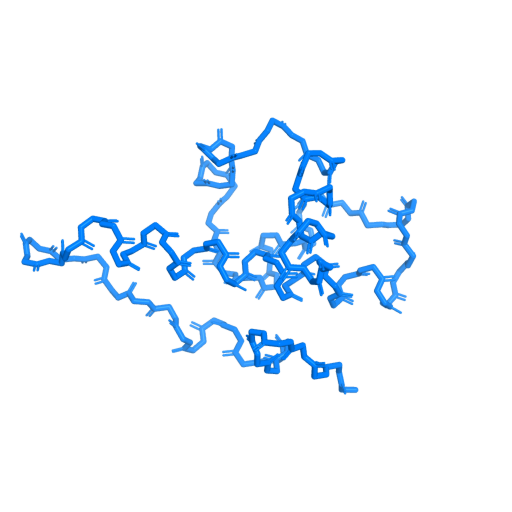934 0.585 1.00 95.94 84 ASP A N 1
ATOM 640 C CA . ASP A 1 84 ? -6.743 -13.189 -0.155 1.00 95.94 84 ASP A CA 1
ATOM 641 C C . ASP A 1 84 ? -5.325 -13.747 0.033 1.00 95.94 84 ASP A C 1
ATOM 643 O O . ASP A 1 84 ? -5.128 -14.939 0.183 1.00 95.94 84 ASP A O 1
ATOM 647 N N . GLU A 1 85 ? -4.321 -12.879 0.135 1.00 93.69 85 GLU A N 1
ATOM 648 C CA . GLU A 1 85 ? -2.940 -13.317 0.361 1.00 93.69 85 GLU A CA 1
ATOM 649 C C . GLU A 1 85 ? -2.633 -13.710 1.821 1.00 93.69 85 GLU A C 1
ATOM 651 O O . GLU A 1 85 ? -1.559 -14.245 2.106 1.00 93.69 85 GLU A O 1
ATOM 656 N N . ILE A 1 86 ? -3.525 -13.408 2.773 1.00 88.06 86 ILE A N 1
ATOM 657 C CA . ILE A 1 86 ? -3.365 -13.778 4.194 1.00 88.06 86 ILE A CA 1
ATOM 658 C C . ILE A 1 86 ? -4.058 -15.110 4.515 1.00 88.06 86 ILE A C 1
ATOM 660 O O . ILE A 1 86 ? -3.633 -15.778 5.463 1.00 88.06 86 ILE A O 1
ATOM 664 N N . TYR A 1 87 ? -5.106 -15.478 3.774 1.00 78.88 87 TYR A N 1
ATOM 665 C CA . TYR A 1 87 ? -5.979 -16.624 4.059 1.00 78.88 87 TYR A CA 1
ATOM 666 C C . TYR A 1 87 ? -5.821 -17.747 3.037 1.00 78.88 87 TYR A C 1
ATOM 668 O O . TYR A 1 87 ? -5.795 -18.918 3.484 1.00 78.88 87 TYR A O 1
#

Solvent-accessible surface area (backbone atoms only — not comparable to full-atom values): 4982 Å² total; per-residue (Å²): 137,61,76,40,99,63,42,47,41,93,51,29,51,80,66,58,76,75,89,50,100,83,52,56,65,64,62,52,50,50,54,48,48,43,21,41,36,23,14,44,54,40,39,30,73,74,47,37,70,88,67,45,51,64,70,53,24,29,63,45,17,62,45,52,68,73,59,46,62,72,78,27,94,48,62,65,53,46,49,52,56,39,49,62,76,75,107

pLDDT: mean 93.02, std 7.74, range [57.94, 98.56]

Nearest PDB structures (foldseek):
  2jj7-assembly1_A  TM=9.385E-01  e=3.427E-02  Bacillus cereus
  6hs0-assembly1_A  TM=9.467E-01  e=8.867E-02  Mycobacterium tuberculosis H37Rv
  2gen-assembly1_A-2  TM=9.522E-01  e=8.356E-02  Pseudomonas aeruginosa PAO1
  5wm9-assembly1_A  TM=9.300E-01  e=1.060E-01  Mycobacterium tuberculosis H37Rv
  8ke8-assembly1_A  TM=8.262E-01  e=1.513E-01  Pseudomonas aeruginosa PAO1

Mean predicted aligned error: 3.31 Å